Protein AF-A0A2S0URT7-F1 (afdb_monomer)

Secondary structure (DSSP, 8-state):
--HHHHHHHHHHHHHHHHHHHHHHHHHHHH--HHHHHHHHHTT--GGGHHHHHHHHHHHHHHHHHTTTHHHHHHHHHHHHHHHHHHHHHTTTSHHHHHHHHHHHHHHHHHHHHHHHHTTTTT--

InterPro domains:
  IPR032808 DoxX family [PF07681] (10-87)

Mean predicted aligned error: 3.63 Å

Solvent-accessible surface area (backbone atoms only — not comparable to full-atom values): 6416 Å² total; per-residue (Å²): 132,62,74,87,54,48,60,60,51,53,49,49,53,30,43,61,56,17,47,56,26,40,50,55,18,49,48,45,73,76,52,41,61,70,58,24,53,56,39,38,73,75,76,41,69,39,74,55,52,54,64,51,29,52,48,23,39,54,50,14,52,34,46,53,73,57,52,60,31,62,57,49,22,49,53,52,20,52,49,27,51,54,49,27,57,57,32,57,78,50,46,90,42,67,68,31,49,53,50,30,56,50,24,52,54,48,22,54,53,26,47,52,44,19,62,63,36,50,75,61,68,75,81,112

Organism: NCBI:txid2169400

Sequence (124 aa):
MPETLKAPLLFLSRLMVSLLFLGGFAQKIGDPGPVTDMIASVGLPGWMIWPVAAFNLAGGLALLAGWRLALICPLLAVYCLGTTWFHWQLRADPWQITIIVKNISTAGGLLALAVAGRKHDQIA

Foldseek 3Di:
DDPVPLVVVLLVLLLVLLCVLLVLLVVCVVDVVVVLVLCVVVVHHSVVSVVSSVLSVVLSVCSNVLPLLLPSLQVLLVVLQVVLVSLVVVVVDVVSVVSNVVSNVSSVSSVVSSVSSVVVVVVD

Structure (mmCIF, N/CA/C/O backbone):
data_AF-A0A2S0URT7-F1
#
_entry.id   AF-A0A2S0URT7-F1
#
loop_
_atom_site.group_PDB
_atom_site.id
_atom_site.type_symbol
_atom_site.label_atom_id
_atom_site.label_alt_id
_atom_site.label_comp_id
_atom_site.label_asym_id
_atom_site.label_entity_id
_atom_site.label_seq_id
_atom_site.pdbx_PDB_ins_code
_atom_site.Cartn_x
_atom_site.Cartn_y
_atom_site.Cartn_z
_atom_site.occupancy
_atom_site.B_iso_or_equiv
_atom_site.auth_seq_id
_atom_site.auth_comp_id
_atom_site.auth_asym_id
_atom_site.auth_atom_id
_atom_site.pdbx_PDB_model_num
ATOM 1 N N . MET A 1 1 ? -5.306 -1.616 27.291 1.00 78.00 1 MET A N 1
ATOM 2 C CA . MET A 1 1 ? -5.331 -0.263 26.693 1.00 78.00 1 MET A CA 1
ATOM 3 C C . MET A 1 1 ? -6.687 0.362 26.973 1.00 78.00 1 MET A C 1
ATOM 5 O O . MET A 1 1 ? -7.668 -0.329 26.705 1.00 78.00 1 MET A O 1
ATOM 9 N N . PRO A 1 2 ? -6.753 1.584 27.531 1.00 88.69 2 PRO A N 1
ATOM 10 C CA . PRO A 1 2 ? -8.019 2.265 27.817 1.00 88.69 2 PRO A CA 1
ATOM 11 C C . PRO A 1 2 ? -8.883 2.402 26.558 1.00 88.69 2 PRO A C 1
ATOM 13 O O . PRO A 1 2 ? -8.340 2.635 25.477 1.00 88.69 2 PRO A O 1
ATOM 16 N N . GLU A 1 3 ? -10.209 2.280 26.680 1.00 83.62 3 GLU A N 1
ATOM 17 C CA . GLU A 1 3 ? -11.127 2.389 25.530 1.00 83.62 3 GLU A CA 1
ATOM 18 C C . GLU A 1 3 ? -10.997 3.737 24.808 1.00 83.62 3 GLU A C 1
ATOM 20 O O . GLU A 1 3 ? -11.006 3.785 23.579 1.00 83.62 3 GLU A O 1
ATOM 25 N N . THR A 1 4 ? -10.764 4.813 25.564 1.00 88.56 4 THR A N 1
ATOM 26 C CA . THR A 1 4 ? -10.577 6.176 25.045 1.00 88.56 4 THR A CA 1
ATOM 27 C C . THR A 1 4 ? -9.377 6.311 24.105 1.00 88.56 4 THR A C 1
ATOM 29 O O . THR A 1 4 ? -9.398 7.156 23.216 1.00 88.56 4 THR A O 1
ATOM 32 N N . LEU A 1 5 ? -8.351 5.461 24.245 1.00 92.38 5 LEU A N 1
ATOM 33 C CA . LEU A 1 5 ? -7.180 5.456 23.361 1.00 92.38 5 LEU A CA 1
ATOM 34 C C . LEU A 1 5 ? -7.348 4.533 22.147 1.00 92.38 5 LEU A C 1
ATOM 36 O O . LEU A 1 5 ? -6.672 4.726 21.140 1.00 92.38 5 LEU A O 1
ATOM 40 N N . LYS A 1 6 ? -8.228 3.528 22.198 1.00 90.50 6 LYS A N 1
ATOM 41 C CA . LYS A 1 6 ? -8.332 2.528 21.121 1.00 90.50 6 LYS A CA 1
ATOM 42 C C . LYS A 1 6 ? -8.788 3.127 19.800 1.00 90.50 6 LYS A C 1
ATOM 44 O O . LYS A 1 6 ? -8.138 2.898 18.785 1.00 90.50 6 LYS A O 1
ATOM 49 N N . ALA A 1 7 ? -9.879 3.888 19.809 1.00 89.50 7 ALA A N 1
ATOM 50 C CA . ALA A 1 7 ? -10.431 4.492 18.599 1.00 89.50 7 ALA A CA 1
ATOM 51 C C . ALA A 1 7 ? -9.429 5.414 17.869 1.00 89.50 7 ALA A C 1
ATOM 53 O O . ALA A 1 7 ? -9.178 5.165 16.685 1.00 89.50 7 ALA A O 1
ATOM 54 N N . PRO A 1 8 ? -8.792 6.409 18.526 1.00 93.56 8 PRO A N 1
ATOM 55 C CA . PRO A 1 8 ? -7.832 7.276 17.845 1.00 93.56 8 PRO A CA 1
ATOM 56 C C . PRO A 1 8 ? -6.587 6.520 17.363 1.00 93.56 8 PRO A C 1
ATOM 58 O O . PRO A 1 8 ? -6.100 6.801 16.271 1.00 93.56 8 PRO A O 1
ATOM 61 N N . LEU A 1 9 ? -6.099 5.518 18.106 1.00 94.69 9 LEU A N 1
ATOM 62 C CA . LEU A 1 9 ? -4.946 4.717 17.676 1.00 94.69 9 LEU A CA 1
ATOM 63 C C . LEU A 1 9 ? -5.268 3.817 16.477 1.00 94.69 9 LEU A C 1
ATOM 65 O O . LEU A 1 9 ? -4.454 3.699 15.562 1.00 94.69 9 LEU A O 1
ATOM 69 N N . LEU A 1 10 ? -6.457 3.211 16.442 1.00 94.44 10 LEU A N 1
ATOM 70 C CA . LEU A 1 10 ? -6.907 2.432 15.286 1.00 94.44 10 LEU A CA 1
ATOM 71 C C . LEU A 1 10 ? -7.127 3.321 14.061 1.00 94.44 10 LEU A C 1
ATOM 73 O O . LEU A 1 10 ? -6.795 2.913 12.949 1.00 94.44 10 LEU A O 1
ATOM 77 N N . PHE A 1 11 ? -7.659 4.531 14.246 1.00 95.38 11 PHE A N 1
ATOM 78 C CA . PHE A 1 11 ? -7.751 5.511 13.169 1.00 95.38 11 PHE A CA 1
ATOM 79 C C . PHE A 1 11 ? -6.364 5.896 12.651 1.00 95.38 11 PHE A C 1
ATOM 81 O O . PHE A 1 11 ? -6.128 5.802 11.451 1.00 95.38 11 PHE A O 1
ATOM 88 N N . LEU A 1 12 ? -5.429 6.250 13.538 1.00 97.25 12 LEU A N 1
ATOM 89 C CA . LEU A 1 12 ? -4.072 6.637 13.153 1.00 97.25 12 LEU A CA 1
ATOM 90 C C . LEU A 1 12 ? -3.339 5.499 12.433 1.00 97.25 12 LEU A C 1
ATOM 92 O O . LEU A 1 12 ? -2.694 5.732 11.415 1.00 97.25 12 LEU A O 1
ATOM 96 N N . SER A 1 13 ? -3.497 4.260 12.902 1.00 96.94 13 SER A N 1
ATOM 97 C CA . SER A 1 13 ? -2.943 3.079 12.237 1.00 96.94 13 SER A CA 1
ATOM 98 C C . SER A 1 13 ? -3.469 2.939 10.804 1.00 96.94 13 SER A C 1
ATOM 100 O O . SER A 1 13 ? -2.680 2.802 9.867 1.00 96.94 13 SER A O 1
ATOM 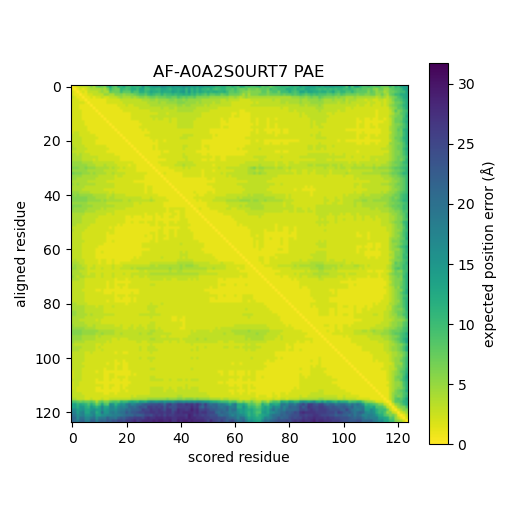102 N N . ARG A 1 14 ? -4.789 3.053 10.605 1.00 97.44 14 ARG A N 1
ATOM 103 C CA . ARG A 1 14 ? -5.398 3.014 9.267 1.00 97.44 14 ARG A CA 1
A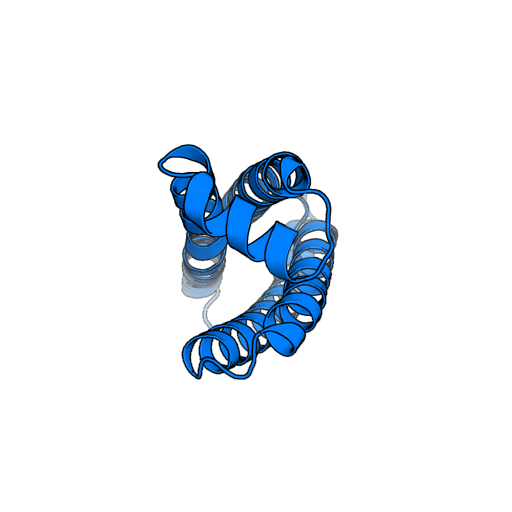TOM 104 C C . ARG A 1 14 ? -4.969 4.192 8.406 1.00 97.44 14 ARG A C 1
ATOM 106 O O . ARG A 1 14 ? -4.677 3.984 7.235 1.00 97.44 14 ARG A O 1
ATOM 113 N N . LEU A 1 15 ? -4.875 5.392 8.975 1.00 98.19 15 LEU A N 1
ATOM 114 C CA . LEU A 1 15 ? -4.412 6.588 8.280 1.00 98.19 15 LEU A CA 1
ATOM 115 C C . LEU A 1 15 ? -2.987 6.387 7.753 1.00 98.19 15 LEU A C 1
ATOM 117 O O . LEU A 1 15 ? -2.774 6.500 6.550 1.00 98.19 15 LEU A O 1
ATOM 121 N N . MET A 1 16 ? -2.037 6.007 8.609 1.00 98.19 16 MET A N 1
ATOM 122 C CA . MET A 1 16 ? -0.637 5.797 8.219 1.00 98.19 16 MET A CA 1
ATOM 123 C C . MET A 1 16 ? -0.492 4.742 7.120 1.00 98.19 16 MET A C 1
ATOM 125 O O . MET A 1 16 ? 0.238 4.953 6.153 1.00 98.19 16 MET A O 1
ATOM 129 N N . VAL A 1 17 ? -1.221 3.629 7.226 1.00 98.38 17 VAL A N 1
ATOM 130 C CA . VAL A 1 17 ? -1.204 2.593 6.187 1.00 98.38 17 VAL A CA 1
ATOM 131 C C . VAL A 1 17 ? -1.897 3.085 4.910 1.00 98.38 17 VAL A C 1
ATOM 133 O O . VAL A 1 17 ? -1.382 2.862 3.818 1.00 98.38 17 VAL A O 1
ATOM 136 N N . SER A 1 18 ? -3.017 3.808 5.014 1.00 98.50 18 SER A N 1
ATOM 137 C CA . SER A 1 18 ? -3.734 4.354 3.852 1.00 98.50 18 SER A CA 1
ATOM 138 C C . SER A 1 18 ? -2.885 5.340 3.052 1.00 98.50 18 SER A C 1
ATOM 140 O O . SER A 1 18 ? -2.942 5.321 1.825 1.00 98.50 18 SER A O 1
ATOM 142 N N . LEU A 1 19 ? -2.035 6.132 3.719 1.00 98.44 19 LEU A N 1
ATOM 143 C CA . LEU A 1 19 ? -1.124 7.071 3.066 1.00 98.44 19 LEU A CA 1
ATOM 144 C C . LEU A 1 19 ? -0.150 6.364 2.117 1.00 98.44 19 LEU A C 1
ATOM 146 O O . LEU A 1 19 ? 0.172 6.920 1.071 1.00 98.44 19 LEU A O 1
ATOM 150 N N . LEU A 1 20 ? 0.267 5.127 2.413 1.00 97.75 20 LEU A N 1
ATOM 151 C CA . LEU A 1 20 ? 1.110 4.347 1.498 1.00 97.75 20 LEU A CA 1
ATOM 152 C C . LEU A 1 20 ? 0.382 4.027 0.188 1.00 97.75 20 LEU A C 1
ATOM 154 O O . LEU A 1 20 ? 0.969 4.126 -0.889 1.00 97.75 20 LEU A O 1
ATOM 158 N N . PHE A 1 21 ? -0.896 3.659 0.269 1.00 98.56 21 PHE A N 1
ATOM 159 C CA . PHE A 1 21 ? -1.706 3.339 -0.905 1.00 98.56 21 PHE A CA 1
ATOM 160 C C . PHE A 1 21 ? -2.095 4.601 -1.677 1.00 98.56 21 PHE A C 1
ATOM 162 O O . PHE A 1 21 ? -1.900 4.657 -2.887 1.00 98.56 21 PHE A O 1
ATOM 169 N N . LEU A 1 22 ? -2.569 5.642 -0.993 1.00 98.69 22 LEU A N 1
ATOM 170 C CA . LEU A 1 22 ? -2.958 6.904 -1.626 1.00 98.69 22 LEU A CA 1
ATOM 171 C C . LEU A 1 22 ? -1.756 7.645 -2.224 1.00 98.69 22 LEU A C 1
ATOM 173 O O . LEU A 1 22 ? -1.856 8.170 -3.329 1.00 98.69 22 LEU A O 1
ATOM 177 N N . GLY A 1 23 ? -0.604 7.624 -1.551 1.00 98.12 23 GLY A N 1
ATOM 178 C CA . GLY A 1 23 ? 0.652 8.132 -2.101 1.00 98.12 23 GLY A CA 1
ATOM 179 C C . GLY A 1 23 ? 1.109 7.318 -3.313 1.00 98.12 23 GLY A C 1
ATOM 180 O O . GLY A 1 23 ? 1.476 7.886 -4.338 1.00 98.12 23 GLY A O 1
ATOM 181 N N . GLY A 1 24 ? 0.995 5.987 -3.243 1.00 96.81 24 GLY A N 1
ATOM 182 C CA . GLY A 1 24 ? 1.273 5.099 -4.371 1.00 96.81 24 GLY A CA 1
ATOM 183 C C . GLY A 1 24 ? 0.339 5.311 -5.566 1.00 96.81 24 GLY A C 1
ATOM 184 O O . GLY A 1 24 ? 0.777 5.127 -6.702 1.00 96.81 24 GLY A O 1
ATOM 185 N N . PHE A 1 25 ? -0.919 5.696 -5.335 1.00 98.56 25 PHE A N 1
ATOM 186 C CA . PHE A 1 25 ? -1.829 6.176 -6.373 1.00 98.56 25 PHE A CA 1
ATOM 187 C C . PHE A 1 25 ? -1.321 7.502 -6.934 1.00 98.56 25 PHE A C 1
ATOM 189 O O . PHE A 1 25 ? -0.987 7.543 -8.110 1.00 98.56 25 PHE A O 1
ATOM 196 N N . ALA A 1 26 ? -1.178 8.538 -6.100 1.00 98.38 26 ALA A N 1
ATOM 197 C CA . ALA A 1 26 ? -0.787 9.883 -6.521 1.00 98.38 26 ALA A CA 1
ATOM 198 C C . ALA A 1 26 ? 0.490 9.888 -7.377 1.00 98.38 26 ALA A C 1
ATOM 200 O O . ALA A 1 26 ? 0.515 10.523 -8.428 1.00 98.38 26 ALA A O 1
ATOM 201 N N . GLN A 1 27 ? 1.502 9.104 -6.988 1.00 96.31 27 GLN A N 1
ATOM 202 C CA . GLN A 1 27 ? 2.719 8.908 -7.777 1.00 96.31 27 GLN A CA 1
ATOM 203 C C . GLN A 1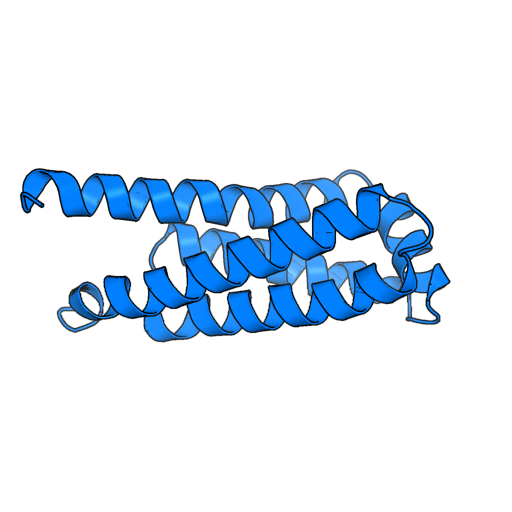 27 ? 2.413 8.388 -9.192 1.00 96.31 27 GLN A C 1
ATOM 205 O O . GLN A 1 27 ? 2.910 8.945 -10.164 1.00 96.31 27 GLN A O 1
ATOM 210 N N . LYS A 1 28 ? 1.583 7.342 -9.320 1.00 97.19 28 LYS A N 1
ATOM 211 C CA . LYS A 1 28 ? 1.259 6.711 -10.612 1.00 97.19 28 LYS A CA 1
ATOM 212 C C . LYS A 1 28 ? 0.464 7.622 -11.544 1.00 97.19 28 LYS A C 1
ATOM 214 O O . LYS A 1 28 ? 0.553 7.438 -12.749 1.00 97.19 28 LYS A O 1
ATOM 219 N N . ILE A 1 29 ? -0.329 8.556 -11.011 1.00 97.81 29 ILE A N 1
ATOM 220 C CA . ILE A 1 29 ? -1.135 9.468 -11.847 1.00 97.81 29 ILE A CA 1
ATOM 221 C C . ILE A 1 29 ? -0.359 10.736 -12.192 1.00 97.81 29 ILE A C 1
ATOM 223 O O . ILE A 1 29 ? -0.575 11.297 -13.259 1.00 97.81 29 ILE A O 1
ATOM 227 N N . GLY A 1 30 ? 0.517 11.190 -11.289 1.00 98.12 30 GLY A N 1
ATOM 228 C CA . GLY A 1 30 ? 1.357 12.365 -11.508 1.00 98.12 30 GLY A CA 1
ATOM 229 C C . GLY A 1 30 ? 2.470 12.116 -12.523 1.00 98.12 30 GLY A C 1
ATOM 230 O O . GLY A 1 30 ? 2.727 12.980 -13.354 1.00 98.12 30 GLY A O 1
ATOM 231 N N . ASP A 1 31 ? 3.092 10.936 -12.480 1.00 97.38 31 ASP A N 1
ATOM 232 C CA . ASP A 1 31 ? 4.100 10.516 -13.455 1.00 97.38 31 ASP A CA 1
ATOM 233 C C . ASP A 1 31 ? 4.040 8.989 -13.678 1.00 97.38 31 ASP A C 1
ATOM 235 O O . ASP A 1 31 ? 4.675 8.211 -12.954 1.00 97.38 31 ASP A O 1
ATOM 239 N N . PRO A 1 32 ? 3.236 8.520 -14.652 1.00 97.31 32 PRO A N 1
ATOM 240 C CA . PRO A 1 32 ? 3.071 7.094 -14.906 1.00 97.31 32 PRO A CA 1
ATOM 241 C C . PRO A 1 32 ? 4.294 6.445 -15.568 1.00 97.31 32 PRO A C 1
ATOM 243 O O . PRO A 1 32 ? 4.423 5.219 -15.501 1.00 97.31 32 PRO A O 1
ATOM 246 N N . GLY A 1 33 ? 5.173 7.220 -16.216 1.00 98.12 33 GLY A N 1
ATOM 247 C CA . GLY A 1 33 ? 6.268 6.709 -17.052 1.00 98.12 33 GLY A CA 1
ATOM 248 C C . GLY A 1 33 ? 7.190 5.735 -16.313 1.00 98.12 33 GLY A C 1
ATOM 249 O O . GLY A 1 33 ? 7.250 4.564 -16.691 1.00 98.12 33 GLY A O 1
ATOM 250 N N . PRO A 1 34 ? 7.803 6.141 -15.185 1.00 96.38 34 PRO A N 1
ATOM 251 C CA . PRO A 1 34 ? 8.739 5.296 -14.445 1.00 96.38 34 PRO A CA 1
ATOM 252 C C . PRO A 1 34 ? 8.151 3.955 -13.991 1.00 96.38 34 PRO A C 1
ATOM 254 O O . PRO A 1 34 ? 8.824 2.926 -14.023 1.00 96.38 34 PRO A O 1
ATOM 257 N N . VAL A 1 35 ? 6.886 3.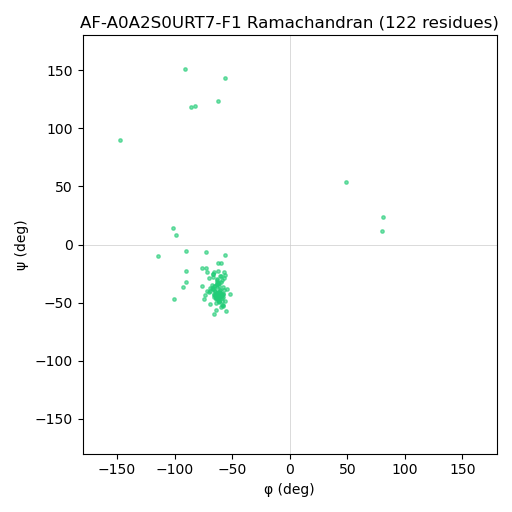942 -13.560 1.00 96.50 35 VAL A N 1
ATOM 258 C CA . VAL A 1 35 ? 6.222 2.705 -13.120 1.00 96.50 35 VAL A CA 1
ATOM 259 C C . VAL A 1 35 ? 5.812 1.849 -14.320 1.00 96.50 35 VAL A C 1
ATOM 261 O O . VAL A 1 35 ? 5.899 0.626 -14.242 1.00 96.50 35 VAL A O 1
ATOM 264 N N . THR A 1 36 ? 5.405 2.465 -15.431 1.00 98.31 36 THR A N 1
ATOM 265 C CA . THR A 1 36 ? 5.077 1.760 -16.682 1.00 98.31 36 THR A CA 1
ATOM 266 C C . THR A 1 36 ? 6.304 1.032 -17.228 1.00 98.31 36 THR A C 1
ATOM 268 O O . THR A 1 36 ? 6.222 -0.163 -17.516 1.00 98.31 36 THR A O 1
ATOM 271 N N . ASP A 1 37 ? 7.449 1.714 -17.279 1.00 97.94 37 ASP A N 1
ATOM 272 C CA . ASP A 1 37 ? 8.719 1.140 -17.731 1.00 97.94 37 ASP A CA 1
ATOM 273 C C . ASP A 1 37 ? 9.198 0.032 -16.786 1.00 97.94 37 ASP A C 1
ATOM 275 O O . ASP A 1 37 ? 9.636 -1.031 -17.227 1.00 97.94 37 ASP A O 1
ATOM 279 N N . MET A 1 38 ? 9.035 0.226 -15.473 1.00 96.50 38 MET A N 1
ATOM 280 C CA . MET A 1 38 ? 9.350 -0.797 -14.475 1.00 96.50 38 MET A CA 1
ATOM 281 C C . MET A 1 38 ? 8.485 -2.053 -14.646 1.00 96.50 38 MET A C 1
ATOM 283 O O . MET A 1 38 ? 9.002 -3.166 -14.561 1.00 96.50 38 MET A O 1
ATOM 287 N N . ILE A 1 39 ? 7.187 -1.905 -14.922 1.00 97.75 39 ILE A N 1
ATOM 288 C CA . ILE A 1 39 ? 6.285 -3.034 -15.200 1.00 97.75 39 ILE A CA 1
ATOM 289 C C . ILE A 1 39 ? 6.709 -3.757 -16.483 1.00 97.75 39 ILE A C 1
ATOM 291 O O . ILE A 1 39 ? 6.824 -4.984 -16.489 1.00 97.75 39 ILE A O 1
ATOM 295 N N . ALA A 1 40 ? 7.000 -3.008 -17.547 1.00 97.94 40 ALA A N 1
ATOM 296 C CA . ALA A 1 40 ? 7.463 -3.571 -18.812 1.00 97.94 40 ALA A CA 1
ATOM 297 C C . ALA A 1 40 ? 8.803 -4.313 -18.674 1.00 97.94 40 ALA A C 1
ATOM 299 O O . ALA A 1 40 ? 9.007 -5.338 -19.324 1.00 97.94 40 ALA A O 1
ATOM 300 N N . SER A 1 41 ? 9.689 -3.854 -17.781 1.00 96.81 41 SER A N 1
ATOM 301 C CA . SER A 1 41 ? 11.020 -4.443 -17.571 1.00 96.81 41 SER A CA 1
ATOM 302 C C . SER A 1 41 ? 10.997 -5.899 -17.090 1.00 96.81 41 SER A C 1
ATOM 304 O O . SER A 1 41 ? 11.958 -6.633 -17.308 1.00 96.81 41 SER A O 1
ATOM 306 N N . VAL A 1 42 ? 9.890 -6.344 -16.482 1.00 96.06 42 VAL A N 1
ATOM 307 C CA . VAL A 1 42 ? 9.685 -7.739 -16.052 1.00 96.06 42 VAL A CA 1
ATOM 308 C C . VAL A 1 42 ? 8.795 -8.538 -17.013 1.00 96.06 42 VAL A C 1
ATOM 310 O O . VAL A 1 42 ? 8.306 -9.610 -16.659 1.00 96.06 42 VAL A O 1
ATOM 313 N N . GLY A 1 43 ? 8.559 -8.024 -18.225 1.00 96.62 43 GLY A N 1
ATOM 314 C CA . GLY A 1 43 ? 7.769 -8.687 -19.266 1.00 96.62 43 GLY A CA 1
ATOM 315 C C . GLY A 1 43 ? 6.251 -8.565 -19.100 1.00 96.62 43 GLY A C 1
ATOM 316 O O . GLY A 1 43 ? 5.507 -9.262 -19.789 1.00 96.62 43 GLY A O 1
ATOM 317 N N . LEU A 1 44 ? 5.771 -7.702 -18.197 1.00 96.62 44 LEU A N 1
ATOM 318 C CA . LEU A 1 44 ? 4.342 -7.460 -18.004 1.00 96.62 44 LEU A CA 1
ATOM 319 C C . LEU A 1 44 ? 3.836 -6.311 -18.894 1.00 96.62 44 LEU A C 1
ATOM 321 O O . LEU A 1 44 ? 4.583 -5.377 -19.187 1.00 96.62 44 LEU A O 1
ATOM 325 N N . PRO A 1 45 ? 2.555 -6.317 -19.304 1.00 97.69 45 PRO A N 1
ATOM 326 C CA . PRO A 1 45 ? 1.986 -5.208 -20.061 1.00 97.69 45 PRO A CA 1
ATOM 327 C C . PRO A 1 45 ? 1.989 -3.889 -19.271 1.00 97.69 45 PRO A C 1
ATOM 329 O O . PRO A 1 45 ? 1.377 -3.795 -18.208 1.00 97.69 45 PRO A O 1
ATOM 332 N N . GLY A 1 46 ? 2.600 -2.835 -19.820 1.00 97.19 46 GLY A N 1
ATOM 333 C CA . GLY A 1 46 ? 2.718 -1.530 -19.147 1.00 97.19 46 GLY A CA 1
ATOM 334 C C . GLY A 1 46 ? 1.379 -0.898 -18.732 1.00 97.19 46 GLY A C 1
ATOM 335 O O . GLY A 1 46 ? 1.303 -0.224 -17.708 1.00 97.19 46 GLY A O 1
ATOM 336 N N . TRP A 1 47 ? 0.285 -1.191 -19.449 1.00 97.12 47 TRP A N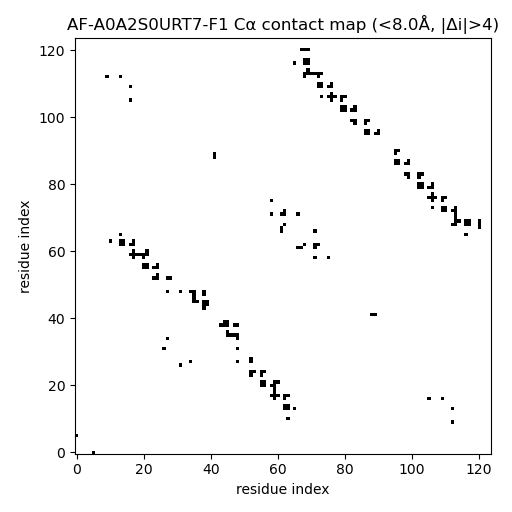 1
ATOM 337 C CA . TRP A 1 47 ? -1.058 -0.701 -19.104 1.00 97.12 47 TRP A CA 1
ATOM 338 C C . TRP A 1 47 ? -1.564 -1.197 -17.739 1.00 97.12 47 TRP A C 1
ATOM 340 O O . TRP A 1 47 ? -2.494 -0.603 -17.193 1.00 97.12 47 TRP A O 1
ATOM 350 N N . MET A 1 48 ? -0.942 -2.229 -17.149 1.00 97.69 48 MET A N 1
ATOM 351 C CA . MET A 1 48 ? -1.255 -2.713 -15.799 1.00 97.69 48 MET A CA 1
ATOM 352 C C . MET A 1 48 ? -1.062 -1.647 -14.710 1.00 97.69 48 MET A C 1
ATOM 354 O O . MET A 1 48 ? -1.609 -1.796 -13.616 1.00 97.69 48 MET A O 1
ATOM 358 N N . ILE A 1 49 ? -0.355 -0.547 -14.989 1.00 98.06 49 ILE A N 1
ATOM 359 C CA . ILE A 1 49 ? -0.266 0.592 -14.069 1.00 98.06 49 ILE A CA 1
ATOM 360 C C . ILE A 1 49 ? -1.646 1.134 -13.666 1.00 98.06 49 ILE A C 1
ATOM 362 O O . ILE A 1 49 ? -1.852 1.461 -12.497 1.00 98.06 49 ILE A O 1
ATOM 366 N N . TRP A 1 50 ? -2.608 1.178 -14.591 1.00 98.19 50 TRP A N 1
ATOM 367 C CA . TRP A 1 50 ? -3.932 1.759 -14.360 1.00 98.19 50 TRP A CA 1
ATOM 368 C C . TRP A 1 50 ? -4.799 0.952 -13.386 1.00 98.19 50 TRP A C 1
ATOM 370 O O . TRP A 1 50 ? -5.273 1.541 -12.410 1.00 98.19 50 TRP A O 1
ATOM 380 N N . PRO A 1 51 ? -4.987 -0.375 -13.551 1.00 97.81 51 PRO A N 1
ATOM 381 C CA . PRO A 1 51 ? -5.698 -1.162 -12.548 1.00 97.81 51 PRO A CA 1
ATOM 382 C C . PRO A 1 51 ? -4.971 -1.169 -11.196 1.00 97.81 51 PRO A C 1
ATOM 384 O O . PRO A 1 51 ? -5.633 -1.132 -10.160 1.00 97.81 51 PRO A O 1
ATOM 387 N N . VAL A 1 52 ? -3.631 -1.138 -11.169 1.00 97.19 52 VAL A N 1
ATOM 388 C CA . VAL A 1 52 ? -2.872 -1.022 -9.910 1.00 97.19 52 VAL A CA 1
ATOM 389 C C . VAL A 1 52 ? -3.125 0.327 -9.230 1.00 97.19 52 VAL A C 1
ATOM 391 O O . VAL A 1 52 ? -3.343 0.373 -8.018 1.00 97.19 52 VAL A O 1
ATOM 394 N N . ALA A 1 53 ? -3.133 1.425 -9.985 1.00 98.44 53 ALA A N 1
ATOM 395 C CA . ALA A 1 53 ? -3.452 2.752 -9.473 1.00 98.44 53 ALA A CA 1
ATOM 396 C C . ALA A 1 53 ? -4.884 2.804 -8.919 1.00 98.44 53 ALA A C 1
ATOM 398 O O . ALA A 1 53 ? -5.081 3.209 -7.773 1.00 98.44 53 ALA A O 1
ATOM 399 N N . ALA A 1 54 ? -5.868 2.314 -9.676 1.00 98.50 54 ALA A N 1
ATOM 400 C CA . ALA A 1 54 ? -7.258 2.241 -9.229 1.00 98.50 54 ALA A CA 1
ATOM 401 C C . ALA A 1 54 ? -7.404 1.412 -7.941 1.00 98.50 54 ALA A C 1
ATOM 403 O O . ALA A 1 54 ? -8.084 1.835 -7.006 1.00 98.50 54 ALA A O 1
ATOM 404 N N . PHE A 1 55 ? -6.706 0.275 -7.849 1.00 98.38 55 PHE A N 1
ATOM 405 C CA . PHE A 1 55 ? -6.687 -0.553 -6.645 1.00 98.38 55 PHE A CA 1
ATOM 406 C C . PHE A 1 55 ? -6.064 0.178 -5.447 1.00 98.38 55 PHE A C 1
ATOM 408 O O . PHE A 1 55 ? -6.585 0.103 -4.338 1.00 98.38 55 PHE A O 1
ATOM 415 N N . ASN A 1 56 ? -4.969 0.918 -5.655 1.00 98.50 56 ASN A N 1
ATOM 416 C CA . ASN A 1 56 ? -4.329 1.726 -4.611 1.00 98.50 56 ASN A CA 1
ATOM 417 C C . ASN A 1 56 ? -5.261 2.835 -4.102 1.00 98.50 56 ASN A C 1
ATOM 419 O O . ASN A 1 56 ? -5.370 3.027 -2.892 1.00 98.50 56 ASN A O 1
ATOM 423 N N . LEU A 1 57 ? -5.987 3.509 -4.996 1.00 98.75 57 LEU A N 1
ATOM 424 C CA . LEU A 1 57 ? -6.974 4.517 -4.612 1.00 98.75 57 LEU A CA 1
ATOM 425 C C . LEU A 1 57 ? -8.121 3.903 -3.806 1.00 98.75 57 LEU A C 1
ATOM 427 O O . LEU A 1 57 ? -8.371 4.314 -2.674 1.00 98.75 57 LEU A O 1
ATOM 431 N N . ALA A 1 58 ? -8.796 2.901 -4.374 1.00 98.50 58 ALA A N 1
ATOM 432 C CA . ALA A 1 58 ? -9.952 2.268 -3.747 1.00 98.50 58 ALA A CA 1
ATOM 433 C C . ALA A 1 58 ? -9.582 1.643 -2.395 1.00 98.50 58 ALA A C 1
ATOM 435 O O . ALA A 1 58 ? -10.273 1.847 -1.399 1.00 98.50 58 ALA A O 1
ATOM 436 N N . GLY A 1 59 ? -8.450 0.940 -2.348 1.00 98.12 59 GLY A N 1
ATOM 437 C CA . GLY A 1 59 ? -7.904 0.333 -1.143 1.00 98.12 59 GLY A CA 1
ATOM 438 C C . GLY A 1 59 ? -7.555 1.346 -0.059 1.00 98.12 59 GLY A C 1
ATOM 439 O O . GLY A 1 59 ? -7.962 1.185 1.092 1.00 98.12 59 GLY A O 1
ATOM 440 N N . GLY A 1 60 ? -6.837 2.411 -0.426 1.00 98.44 60 GLY A N 1
ATOM 441 C CA . GLY A 1 60 ? -6.463 3.481 0.497 1.00 98.44 60 GLY A CA 1
ATOM 442 C C . GLY A 1 60 ? -7.682 4.188 1.090 1.00 98.44 60 GLY A C 1
ATOM 443 O O . GLY A 1 60 ? -7.761 4.351 2.308 1.00 98.44 60 GLY A O 1
ATOM 444 N N . LEU A 1 61 ? -8.667 4.537 0.256 1.00 98.56 61 LEU A N 1
ATOM 445 C CA . LEU A 1 61 ? -9.903 5.184 0.704 1.00 98.56 61 LEU A CA 1
ATOM 446 C C . LEU A 1 61 ? -10.750 4.266 1.592 1.00 98.56 61 LEU A C 1
ATOM 448 O O . LEU A 1 61 ? -11.205 4.699 2.650 1.00 98.56 61 LEU A O 1
ATOM 452 N N . ALA A 1 62 ? -10.927 2.997 1.212 1.00 97.81 62 ALA A N 1
ATOM 453 C CA . ALA A 1 62 ? -11.683 2.030 2.006 1.00 97.81 62 ALA A CA 1
ATOM 454 C C . ALA A 1 62 ? -11.053 1.804 3.390 1.00 97.81 62 ALA A C 1
ATOM 456 O O . ALA A 1 62 ? -11.755 1.796 4.406 1.00 97.81 62 ALA A O 1
ATOM 457 N N . LEU A 1 63 ? -9.722 1.682 3.445 1.00 97.56 63 LEU A N 1
ATOM 458 C CA . LEU A 1 63 ? -8.983 1.528 4.695 1.00 97.56 63 LEU A CA 1
ATOM 459 C C . LEU A 1 63 ? -9.122 2.764 5.595 1.00 97.56 63 LEU A C 1
ATOM 461 O O . LEU A 1 63 ? -9.393 2.628 6.793 1.00 97.56 63 LEU A O 1
ATOM 465 N N . LEU A 1 64 ? -8.985 3.964 5.022 1.00 97.31 64 LEU A N 1
ATOM 466 C CA . LEU A 1 64 ? -9.131 5.231 5.740 1.00 97.31 64 LEU A CA 1
ATOM 467 C C . LEU A 1 64 ? -10.551 5.412 6.296 1.00 97.31 64 LEU A C 1
ATOM 469 O O . LEU A 1 64 ? -10.720 5.727 7.476 1.00 97.31 64 LEU A O 1
ATOM 473 N N . ALA A 1 65 ? -11.569 5.128 5.483 1.00 95.94 65 ALA A N 1
ATOM 474 C CA . ALA A 1 65 ? -12.972 5.177 5.892 1.00 95.94 65 ALA A CA 1
ATOM 475 C C . ALA A 1 65 ? -13.316 4.118 6.952 1.00 95.94 65 ALA A C 1
ATOM 477 O O . ALA A 1 65 ? -14.246 4.299 7.730 1.00 95.94 65 ALA A O 1
ATOM 478 N N . GLY A 1 66 ? -12.544 3.031 7.031 1.00 94.31 66 GLY A N 1
ATOM 479 C CA . GLY A 1 66 ? -12.811 1.937 7.968 1.00 94.31 66 GLY A CA 1
ATOM 480 C C . GLY A 1 66 ? -13.881 0.993 7.462 1.00 94.31 66 GLY A C 1
ATOM 481 O O . GLY A 1 66 ? -14.549 0.334 8.247 1.00 94.31 66 GLY A O 1
ATOM 482 N N . TRP A 1 67 ? -14.061 0.954 6.147 1.00 93.31 67 TRP A N 1
ATOM 483 C CA . TRP A 1 67 ? -15.130 0.212 5.517 1.00 93.31 67 TRP A CA 1
ATOM 484 C C . TRP A 1 67 ? -14.746 -1.262 5.382 1.00 93.31 67 TRP A C 1
ATOM 486 O O . TRP A 1 67 ? -13.769 -1.590 4.709 1.00 93.31 67 TRP A O 1
ATOM 496 N N . ARG A 1 68 ? -15.522 -2.152 6.017 1.00 92.94 68 ARG A N 1
ATOM 497 C CA . ARG A 1 68 ? -15.397 -3.620 5.915 1.00 92.94 68 ARG A CA 1
ATOM 498 C C . ARG A 1 68 ? -13.956 -4.103 6.116 1.00 92.94 68 ARG A C 1
ATOM 500 O O . ARG A 1 68 ? -13.405 -4.827 5.279 1.00 92.94 68 ARG A O 1
ATOM 507 N N . LEU A 1 69 ? -13.330 -3.707 7.224 1.00 94.44 69 LEU A N 1
ATOM 508 C CA . LEU A 1 69 ? -11.909 -3.970 7.490 1.00 94.44 69 LEU A CA 1
ATOM 509 C C . LEU A 1 69 ? -11.573 -5.464 7.504 1.00 94.44 69 LEU A C 1
ATOM 511 O O . LEU A 1 69 ?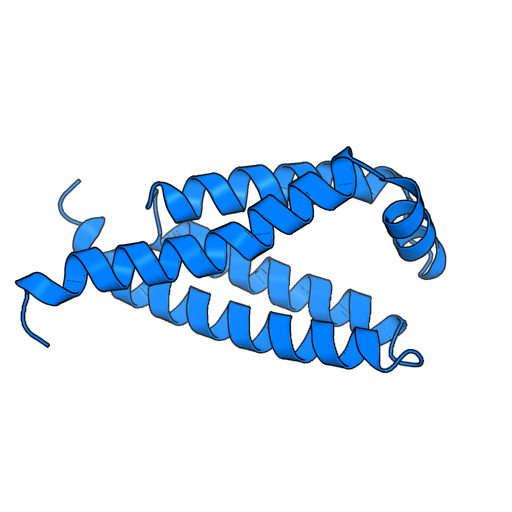 -10.477 -5.848 7.098 1.00 94.44 69 LEU A O 1
ATOM 515 N N . ALA A 1 70 ? -12.526 -6.311 7.902 1.00 93.06 70 ALA A N 1
ATOM 516 C CA . ALA A 1 70 ? -12.370 -7.763 7.856 1.00 93.06 70 ALA A CA 1
ATOM 517 C C . ALA A 1 70 ? -12.108 -8.307 6.436 1.00 93.06 70 ALA A C 1
ATOM 519 O O . ALA A 1 70 ? -11.471 -9.349 6.300 1.00 93.06 70 ALA A O 1
ATOM 520 N N . LEU A 1 71 ? -12.572 -7.607 5.393 1.00 94.69 71 LEU A N 1
ATOM 521 C CA . LEU A 1 71 ? -12.387 -7.975 3.988 1.00 94.69 71 LEU A CA 1
ATOM 522 C C . LEU A 1 71 ? -11.266 -7.167 3.323 1.00 94.69 71 LEU A C 1
ATOM 524 O O . LEU A 1 71 ? -10.408 -7.737 2.652 1.00 94.69 71 LEU A O 1
ATOM 528 N N . ILE A 1 72 ? -11.258 -5.845 3.514 1.00 96.88 72 ILE A N 1
ATOM 529 C CA . ILE A 1 72 ? -10.316 -4.948 2.833 1.00 96.88 72 ILE A CA 1
ATOM 530 C C . ILE A 1 72 ? -8.878 -5.215 3.275 1.00 96.88 72 ILE A C 1
ATOM 532 O O . ILE A 1 72 ? -7.984 -5.296 2.435 1.00 96.88 72 ILE A O 1
ATOM 536 N N . CYS A 1 73 ? -8.636 -5.405 4.572 1.00 98.06 73 CYS A N 1
ATOM 537 C CA . CYS A 1 73 ? -7.277 -5.582 5.065 1.00 98.06 73 CYS A CA 1
ATOM 538 C C . CYS A 1 73 ? -6.594 -6.857 4.525 1.00 98.06 73 CYS A C 1
ATOM 540 O O . CYS A 1 73 ? -5.469 -6.739 4.035 1.00 98.06 73 CYS A O 1
ATOM 542 N N . PRO A 1 74 ? -7.226 -8.052 4.525 1.00 98.25 74 PRO A N 1
ATOM 543 C CA . PRO A 1 74 ? -6.641 -9.229 3.882 1.00 98.25 74 PRO A CA 1
ATOM 544 C C . PRO A 1 74 ? -6.407 -9.057 2.377 1.00 98.25 74 PRO A C 1
ATOM 546 O O . PRO A 1 74 ? -5.364 -9.474 1.881 1.00 98.25 74 PRO A O 1
ATOM 549 N N . LEU A 1 75 ? -7.325 -8.404 1.652 1.00 98.25 75 LEU A N 1
ATOM 550 C CA . LEU A 1 75 ? -7.146 -8.126 0.221 1.00 98.25 75 LEU A CA 1
ATOM 551 C C . LEU A 1 75 ? -5.915 -7.245 -0.037 1.00 98.25 75 LEU A C 1
ATOM 553 O O . LEU A 1 75 ? -5.097 -7.556 -0.904 1.00 98.25 75 LEU A O 1
ATOM 557 N N . LEU A 1 76 ? -5.746 -6.175 0.744 1.00 98.62 76 LEU A N 1
ATOM 558 C CA . LEU A 1 76 ? -4.572 -5.306 0.658 1.00 98.62 76 LEU A CA 1
ATOM 559 C C . LEU A 1 76 ? -3.284 -6.029 1.069 1.00 98.62 76 LEU A C 1
ATOM 561 O O . LEU A 1 76 ? -2.240 -5.796 0.464 1.00 98.62 76 LEU A O 1
ATOM 565 N N . ALA A 1 77 ? -3.349 -6.934 2.048 1.00 98.69 77 ALA A N 1
ATOM 566 C CA . ALA A 1 77 ? -2.205 -7.746 2.447 1.00 98.69 77 ALA A CA 1
ATOM 567 C C . ALA A 1 77 ? -1.762 -8.681 1.311 1.00 98.69 77 ALA A C 1
ATOM 569 O O . ALA A 1 77 ? -0.577 -8.724 0.987 1.00 98.69 77 ALA A O 1
ATOM 570 N N . VAL A 1 78 ? -2.704 -9.363 0.647 1.00 98.62 78 VAL A N 1
ATOM 571 C CA . VAL A 1 78 ? -2.417 -10.189 -0.540 1.00 98.62 78 VAL A CA 1
ATOM 572 C C . VAL A 1 78 ? -1.803 -9.342 -1.654 1.00 98.62 78 VAL A C 1
ATOM 574 O O . VAL A 1 78 ? -0.812 -9.753 -2.251 1.00 98.62 78 VAL A O 1
ATOM 577 N N . TYR A 1 79 ? -2.316 -8.134 -1.893 1.00 98.38 79 TYR A N 1
ATOM 578 C CA . TYR A 1 79 ? -1.717 -7.200 -2.847 1.00 98.38 79 TYR A CA 1
ATOM 579 C C . TYR A 1 79 ? -0.272 -6.807 -2.477 1.00 98.38 79 TYR A C 1
ATOM 581 O O . TYR A 1 79 ? 0.610 -6.803 -3.340 1.00 98.38 79 TYR A O 1
ATOM 589 N N . CYS A 1 80 ? 0.013 -6.516 -1.203 1.00 98.62 80 CYS A N 1
ATOM 590 C CA . CYS A 1 80 ? 1.375 -6.235 -0.738 1.00 98.62 80 CYS A CA 1
ATOM 591 C C . CYS A 1 80 ? 2.313 -7.428 -0.977 1.00 98.62 80 CYS A C 1
ATOM 593 O O . CYS A 1 80 ? 3.433 -7.241 -1.444 1.00 98.62 80 CYS A O 1
ATOM 595 N N . LEU A 1 81 ? 1.856 -8.655 -0.720 1.00 98.38 81 LEU A N 1
ATOM 596 C CA . LEU A 1 81 ? 2.648 -9.862 -0.975 1.00 98.38 81 LEU A CA 1
ATOM 597 C C . LEU A 1 81 ? 2.833 -10.135 -2.477 1.00 98.38 81 LEU A C 1
ATOM 599 O O . LEU A 1 81 ? 3.925 -10.507 -2.905 1.00 98.38 81 LEU A O 1
ATOM 603 N N . GLY A 1 82 ? 1.811 -9.884 -3.297 1.00 97.19 82 GLY A N 1
ATOM 604 C CA . GLY A 1 82 ? 1.910 -9.989 -4.755 1.00 97.19 82 GLY A CA 1
ATOM 605 C C . GLY A 1 82 ? 2.907 -8.986 -5.342 1.00 97.19 82 GLY A C 1
ATOM 606 O O . GLY A 1 82 ? 3.750 -9.340 -6.163 1.00 97.19 82 GLY A O 1
ATOM 607 N N . THR A 1 83 ? 2.886 -7.739 -4.867 1.00 97.00 83 THR A N 1
ATOM 608 C CA . THR A 1 83 ? 3.873 -6.726 -5.275 1.00 97.00 83 THR A CA 1
ATOM 609 C C . THR A 1 83 ? 5.269 -7.009 -4.718 1.00 97.00 83 THR A C 1
ATOM 611 O O . THR A 1 83 ? 6.253 -6.696 -5.378 1.00 97.00 83 THR A O 1
ATOM 614 N N . THR A 1 84 ? 5.398 -7.669 -3.564 1.00 98.12 84 THR A N 1
ATOM 615 C CA . THR A 1 84 ? 6.690 -8.206 -3.104 1.00 98.12 84 THR A CA 1
ATOM 616 C C . THR A 1 84 ? 7.299 -9.177 -4.117 1.00 98.12 84 THR A C 1
ATOM 618 O O . THR A 1 84 ? 8.483 -9.053 -4.423 1.00 98.12 84 THR A O 1
ATOM 621 N N . TRP A 1 85 ? 6.512 -10.101 -4.679 1.00 96.44 85 TRP A N 1
ATOM 622 C CA . TRP A 1 85 ? 7.004 -10.989 -5.739 1.00 96.44 85 TRP A CA 1
ATOM 623 C C . TRP A 1 85 ? 7.484 -10.201 -6.968 1.00 96.44 85 TRP A C 1
ATOM 625 O O . TRP A 1 85 ? 8.560 -10.485 -7.489 1.00 96.44 85 TRP A O 1
ATOM 635 N N . PHE A 1 86 ? 6.743 -9.167 -7.380 1.00 97.31 86 PHE A N 1
ATOM 636 C CA . PHE A 1 86 ? 7.149 -8.279 -8.476 1.00 97.31 86 PHE A CA 1
ATOM 637 C C . PHE A 1 86 ? 8.507 -7.611 -8.197 1.00 97.31 86 PHE A C 1
ATOM 639 O O . PHE A 1 86 ? 9.436 -7.732 -8.993 1.00 97.31 86 PHE A O 1
ATOM 646 N N . HIS A 1 87 ? 8.659 -6.971 -7.034 1.00 97.75 87 HIS A N 1
ATOM 647 C CA . HIS A 1 87 ? 9.898 -6.278 -6.667 1.00 97.75 87 HIS A CA 1
ATOM 648 C C . HIS A 1 87 ? 11.082 -7.236 -6.467 1.00 97.75 87 HIS A C 1
ATOM 650 O O . HIS A 1 87 ? 12.229 -6.847 -6.683 1.00 97.75 87 HIS A O 1
ATOM 656 N N . TRP A 1 88 ? 10.839 -8.508 -6.128 1.00 97.88 88 TRP A N 1
ATOM 657 C CA . TRP A 1 88 ? 11.894 -9.523 -6.050 1.00 97.88 88 TRP A CA 1
ATOM 658 C C . TRP A 1 88 ? 12.572 -9.781 -7.402 1.00 97.88 88 TRP A C 1
ATOM 660 O O . TRP A 1 88 ? 13.770 -10.072 -7.450 1.00 97.88 88 TRP A O 1
ATOM 670 N N . GLN A 1 89 ? 11.856 -9.623 -8.516 1.00 97.19 89 GLN A N 1
ATOM 671 C CA . GLN A 1 89 ? 12.462 -9.733 -9.847 1.00 97.19 89 GLN A CA 1
ATOM 672 C C . GLN A 1 89 ? 13.460 -8.603 -10.126 1.00 97.19 89 GLN A C 1
ATOM 674 O O . GLN A 1 89 ? 14.417 -8.801 -10.868 1.00 97.19 89 GLN A O 1
ATOM 679 N N . LEU A 1 90 ? 13.295 -7.461 -9.454 1.00 97.25 90 LEU A N 1
ATOM 680 C CA . LEU A 1 90 ? 14.110 -6.254 -9.598 1.00 97.25 90 LEU A CA 1
ATOM 681 C C . LEU A 1 90 ? 15.190 -6.112 -8.509 1.00 97.25 90 LEU A C 1
ATOM 683 O O . LEU A 1 90 ? 15.874 -5.096 -8.436 1.00 97.25 90 LEU A O 1
ATOM 687 N N . ARG A 1 91 ? 15.388 -7.141 -7.675 1.00 97.19 91 ARG A N 1
ATOM 688 C CA . ARG A 1 91 ? 16.246 -7.141 -6.468 1.00 97.19 91 ARG A CA 1
ATOM 689 C C . ARG A 1 91 ? 17.721 -6.759 -6.654 1.00 97.19 91 ARG A C 1
ATOM 691 O O . ARG A 1 91 ? 18.430 -6.647 -5.659 1.00 97.19 91 ARG A O 1
ATOM 698 N N . ALA A 1 92 ? 18.198 -6.623 -7.891 1.00 97.00 92 ALA A N 1
ATOM 699 C CA . ALA A 1 92 ? 19.543 -6.121 -8.171 1.00 97.00 92 ALA A CA 1
ATOM 700 C C . ALA A 1 92 ? 19.724 -4.670 -7.689 1.00 97.00 92 ALA A C 1
ATOM 702 O O . ALA A 1 92 ? 20.825 -4.290 -7.304 1.00 97.00 92 ALA A O 1
ATOM 703 N N . ASP A 1 93 ? 18.643 -3.887 -7.669 1.00 96.69 93 ASP A N 1
ATOM 704 C CA . ASP A 1 93 ? 18.600 -2.576 -7.028 1.00 96.69 93 ASP A CA 1
ATOM 705 C C . ASP A 1 93 ? 18.249 -2.737 -5.528 1.00 96.69 93 ASP A C 1
ATOM 707 O O . ASP A 1 93 ? 17.152 -3.212 -5.201 1.00 96.69 93 ASP A O 1
ATOM 711 N N . PRO A 1 94 ? 19.136 -2.336 -4.590 1.00 96.81 94 PRO A N 1
ATOM 712 C CA . PRO A 1 94 ? 18.887 -2.428 -3.148 1.00 96.81 94 PRO A CA 1
ATOM 713 C C . PRO A 1 94 ? 17.612 -1.713 -2.686 1.00 96.81 94 PRO A C 1
ATOM 715 O O . PRO A 1 94 ? 17.002 -2.111 -1.689 1.00 96.81 94 PRO A O 1
ATOM 718 N N . TRP A 1 95 ? 17.165 -0.684 -3.409 1.00 97.06 95 TRP A N 1
ATOM 719 C CA . TRP A 1 95 ? 15.904 -0.010 -3.113 1.00 97.06 95 TRP A CA 1
ATOM 720 C C . TRP A 1 95 ? 14.700 -0.956 -3.233 1.00 97.06 95 TRP A C 1
ATOM 722 O O . TRP A 1 95 ? 13.761 -0.880 -2.437 1.00 97.06 95 TRP A O 1
ATOM 732 N N . GLN A 1 96 ? 14.751 -1.924 -4.150 1.00 97.81 96 GLN A N 1
ATOM 733 C CA . GLN A 1 96 ? 13.688 -2.915 -4.333 1.00 97.81 96 GLN A CA 1
ATO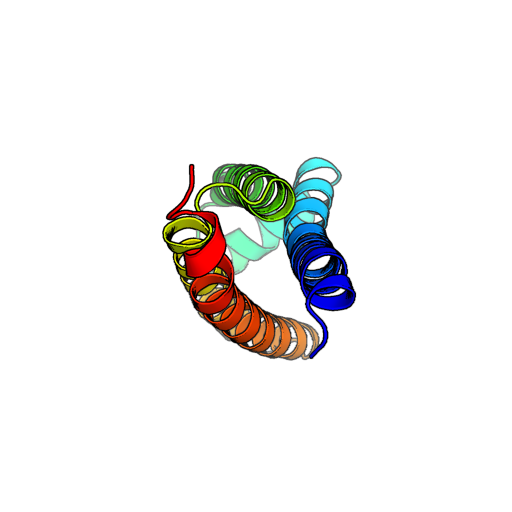M 734 C C . GLN A 1 96 ? 13.580 -3.851 -3.126 1.00 97.81 96 GLN A C 1
ATOM 736 O O . GLN A 1 96 ? 12.473 -4.192 -2.710 1.00 97.81 96 GLN A O 1
ATOM 741 N N . ILE A 1 97 ? 14.706 -4.194 -2.487 1.00 98.25 97 ILE A N 1
ATOM 742 C CA . ILE A 1 97 ? 14.704 -4.954 -1.228 1.00 98.25 97 ILE A CA 1
ATOM 743 C C . ILE A 1 97 ? 14.017 -4.158 -0.110 1.00 98.25 97 ILE A C 1
ATOM 745 O O . ILE A 1 97 ? 13.192 -4.714 0.618 1.00 98.25 97 ILE A O 1
ATOM 749 N N . THR A 1 98 ? 14.269 -2.850 -0.010 1.00 98.25 98 THR A N 1
ATOM 750 C CA . THR A 1 98 ? 13.566 -1.975 0.948 1.00 98.25 98 THR A CA 1
ATOM 751 C C . THR A 1 98 ? 12.055 -1.990 0.718 1.00 98.25 98 THR A C 1
ATOM 753 O O . THR A 1 98 ? 11.281 -2.113 1.673 1.00 98.25 98 THR A O 1
ATOM 756 N N . ILE A 1 99 ? 11.612 -1.931 -0.543 1.00 97.75 99 ILE A N 1
ATOM 757 C CA . ILE A 1 99 ? 10.186 -2.009 -0.882 1.00 97.75 99 ILE A CA 1
ATOM 758 C C . ILE A 1 99 ? 9.590 -3.354 -0.450 1.00 97.75 99 ILE A C 1
ATOM 760 O O . ILE A 1 99 ? 8.507 -3.368 0.137 1.00 97.75 99 ILE A O 1
ATOM 764 N N . ILE A 1 100 ? 10.294 -4.463 -0.688 1.00 98.62 100 ILE A N 1
ATOM 765 C CA . ILE A 1 100 ? 9.862 -5.813 -0.297 1.00 98.62 100 ILE A CA 1
ATOM 766 C C . ILE A 1 100 ? 9.655 -5.912 1.215 1.00 98.62 100 ILE A C 1
ATOM 768 O O . ILE A 1 100 ? 8.579 -6.315 1.662 1.00 98.62 100 ILE A O 1
ATOM 772 N N . VAL A 1 101 ? 10.647 -5.507 2.012 1.00 98.44 101 VAL A N 1
ATOM 773 C CA . VAL A 1 101 ? 10.545 -5.568 3.480 1.00 98.44 101 VAL A CA 1
ATOM 774 C C . VAL A 1 101 ? 9.405 -4.680 3.977 1.00 98.44 101 VAL A C 1
ATOM 776 O O . VAL A 1 101 ? 8.598 -5.108 4.807 1.00 98.44 101 VAL A O 1
ATOM 779 N N . LYS A 1 102 ? 9.263 -3.474 3.414 1.00 98.38 102 LYS A N 1
ATOM 780 C CA . LYS A 1 102 ? 8.144 -2.575 3.719 1.00 98.38 102 LYS A CA 1
ATOM 781 C C . LYS A 1 102 ? 6.796 -3.209 3.377 1.00 98.38 102 LYS A C 1
ATOM 783 O O . LYS A 1 102 ? 5.864 -3.103 4.173 1.00 98.38 102 LYS A O 1
ATOM 788 N N . ASN A 1 103 ? 6.669 -3.880 2.234 1.00 98.56 103 ASN A N 1
ATOM 789 C CA . ASN A 1 103 ? 5.425 -4.529 1.820 1.00 98.56 103 ASN A CA 1
ATOM 790 C C . ASN A 1 103 ? 5.053 -5.694 2.746 1.00 98.56 103 ASN A C 1
ATOM 792 O O . ASN A 1 103 ? 3.895 -5.794 3.144 1.00 98.56 103 ASN A O 1
ATOM 796 N N . ILE A 1 104 ? 6.019 -6.529 3.146 1.00 98.69 104 ILE A N 1
ATOM 797 C CA . ILE A 1 104 ? 5.798 -7.627 4.104 1.00 98.69 104 ILE A CA 1
ATOM 798 C C . ILE A 1 104 ? 5.352 -7.072 5.464 1.00 98.69 104 ILE A C 1
ATOM 800 O O . ILE A 1 104 ? 4.358 -7.534 6.025 1.00 98.69 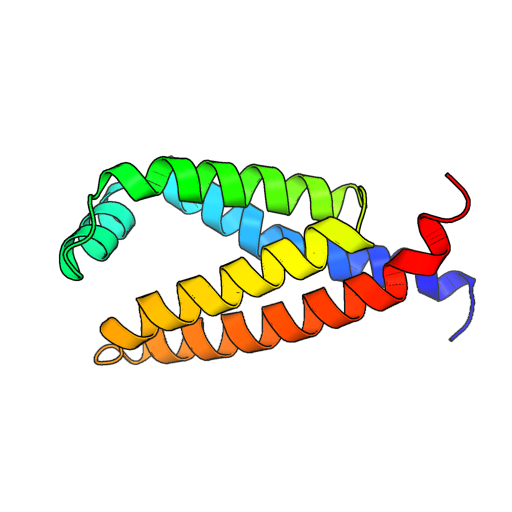104 ILE A O 1
ATOM 804 N N . SER A 1 105 ? 6.038 -6.040 5.966 1.00 98.62 105 SER A N 1
ATOM 805 C CA . SER A 1 105 ? 5.669 -5.361 7.215 1.00 98.62 105 SER A CA 1
ATOM 806 C C . SER A 1 105 ? 4.253 -4.771 7.145 1.00 98.62 105 SER A C 1
ATOM 808 O O . SER A 1 105 ? 3.429 -4.983 8.038 1.00 98.62 105 SER A O 1
ATOM 810 N N . THR A 1 106 ? 3.921 -4.115 6.029 1.00 98.69 106 THR A N 1
ATOM 811 C CA . THR A 1 106 ? 2.588 -3.543 5.787 1.00 98.69 106 THR A CA 1
ATOM 812 C C . THR A 1 106 ? 1.510 -4.628 5.736 1.00 98.69 106 THR A C 1
ATOM 814 O O . THR A 1 106 ? 0.453 -4.462 6.342 1.00 98.69 106 THR A O 1
ATOM 817 N N . ALA A 1 107 ? 1.775 -5.763 5.079 1.00 98.75 107 ALA A N 1
ATOM 818 C CA . ALA A 1 107 ? 0.863 -6.905 5.049 1.00 98.75 107 ALA A CA 1
ATOM 819 C C . ALA A 1 107 ? 0.585 -7.443 6.463 1.00 98.75 107 ALA A C 1
ATOM 821 O O . ALA A 1 107 ? -0.573 -7.659 6.816 1.00 98.75 107 ALA A O 1
ATOM 822 N N . GLY A 1 108 ? 1.617 -7.583 7.302 1.00 98.56 108 GLY A N 1
ATOM 823 C CA . GLY A 1 108 ? 1.457 -7.973 8.706 1.00 98.56 108 GLY A CA 1
ATOM 824 C C . GLY A 1 108 ? 0.578 -6.997 9.498 1.00 98.56 108 GLY A C 1
ATOM 825 O O . GLY A 1 108 ? -0.357 -7.417 10.182 1.00 98.56 108 GLY A O 1
ATOM 826 N N . GLY A 1 109 ? 0.818 -5.690 9.349 1.00 98.12 109 GLY A N 1
ATOM 827 C CA . GLY A 1 109 ? 0.002 -4.645 9.976 1.00 98.12 109 GLY A CA 1
ATOM 828 C C . GLY A 1 109 ? -1.461 -4.660 9.517 1.00 98.12 109 GLY A C 1
ATOM 829 O O . GLY A 1 109 ? -2.371 -4.535 10.336 1.00 98.12 109 GLY A O 1
ATOM 830 N N . LEU A 1 110 ? -1.706 -4.887 8.224 1.00 98.56 110 LEU A N 1
ATOM 831 C CA . LEU A 1 110 ? -3.052 -5.040 7.668 1.00 98.56 110 LEU A CA 1
ATOM 832 C C . LEU A 1 110 ? -3.769 -6.261 8.256 1.00 98.56 110 LEU A C 1
ATOM 834 O O . LEU A 1 110 ? -4.911 -6.144 8.692 1.00 98.56 110 LEU A O 1
ATOM 838 N N . LEU A 1 111 ? -3.111 -7.419 8.345 1.00 98.31 111 LEU A N 1
ATOM 839 C CA . LEU A 1 111 ? -3.709 -8.610 8.959 1.00 98.31 111 LEU A CA 1
ATOM 840 C C . LEU A 1 111 ? -4.066 -8.375 10.436 1.00 98.31 111 LEU A C 1
ATOM 842 O O . LEU A 1 111 ? -5.151 -8.765 10.873 1.00 98.31 111 LEU A O 1
ATOM 846 N N . ALA A 1 112 ? -3.220 -7.665 11.189 1.00 97.31 112 ALA A N 1
ATOM 847 C CA . ALA A 1 112 ? -3.540 -7.254 12.556 1.00 97.31 112 ALA A CA 1
ATOM 848 C C . ALA A 1 112 ? -4.755 -6.305 12.606 1.00 97.31 112 ALA A C 1
ATOM 850 O O . ALA A 1 112 ? -5.658 -6.493 13.427 1.00 97.31 112 ALA A O 1
ATOM 851 N N . LEU A 1 113 ? -4.837 -5.333 11.690 1.00 96.31 113 LEU A N 1
ATOM 852 C CA . LEU A 1 113 ? -5.991 -4.438 11.549 1.00 96.31 113 LEU A CA 1
ATOM 853 C C . LEU A 1 113 ? -7.280 -5.184 11.174 1.00 96.31 113 LEU A C 1
ATOM 855 O O . LEU A 1 113 ? -8.348 -4.813 11.655 1.00 96.31 113 LEU A O 1
ATOM 859 N N . ALA A 1 114 ? -7.203 -6.254 10.379 1.00 95.88 114 ALA A N 1
ATOM 860 C CA . ALA A 1 114 ? -8.353 -7.101 10.046 1.00 95.88 114 ALA A CA 1
ATOM 861 C C . ALA A 1 114 ? -8.943 -7.790 11.290 1.00 95.88 114 ALA A C 1
ATOM 863 O O . ALA A 1 114 ? -10.157 -7.965 11.415 1.00 95.88 114 ALA A O 1
ATOM 864 N N . VAL A 1 115 ? -8.079 -8.197 12.225 1.00 94.31 115 VAL A N 1
ATOM 865 C CA . VAL A 1 115 ? -8.490 -8.782 13.509 1.00 94.31 115 VAL A CA 1
ATOM 866 C C . VAL A 1 115 ? -9.045 -7.701 14.437 1.00 94.31 115 VAL A C 1
ATOM 868 O O . VAL A 1 115 ? -10.090 -7.904 15.052 1.00 94.31 115 VAL A O 1
ATOM 871 N N . ALA A 1 116 ? -8.394 -6.538 14.508 1.00 90.50 116 ALA A N 1
ATOM 872 C CA . ALA A 1 116 ? -8.826 -5.435 15.364 1.00 90.50 116 ALA A CA 1
ATOM 873 C C . ALA A 1 116 ? -10.159 -4.804 14.913 1.00 90.50 116 ALA A C 1
ATOM 875 O O . ALA A 1 116 ? -10.986 -4.454 15.754 1.00 90.50 116 ALA A O 1
ATOM 876 N N . GLY A 1 117 ? -10.390 -4.695 13.599 1.00 75.81 117 GLY A N 1
ATOM 877 C CA . GLY A 1 117 ? -11.589 -4.095 13.004 1.00 75.81 117 GLY A CA 1
ATOM 878 C C . GLY A 1 117 ? -12.864 -4.930 13.153 1.00 75.81 117 GLY A C 1
ATOM 879 O O . GLY A 1 117 ? -13.956 -4.369 13.199 1.00 75.81 117 GLY A O 1
ATOM 880 N N . ARG A 1 118 ? -12.748 -6.255 13.339 1.00 64.69 118 ARG A N 1
ATOM 881 C CA . ARG A 1 118 ? -13.899 -7.164 13.511 1.00 64.69 118 ARG A CA 1
ATOM 882 C C . ARG A 1 118 ? -14.827 -6.795 14.674 1.00 64.69 118 ARG A C 1
ATOM 884 O O . ARG A 1 118 ? -15.989 -7.168 14.644 1.00 64.69 118 ARG A O 1
ATOM 891 N N . LYS A 1 119 ? -14.343 -6.060 15.681 1.00 56.72 119 LYS A N 1
ATOM 892 C CA . LYS A 1 119 ? -15.174 -5.589 16.804 1.00 56.72 119 LYS A CA 1
ATOM 893 C C . LYS A 1 119 ? -16.078 -4.398 16.452 1.00 56.72 119 LYS A C 1
ATOM 895 O O . LYS A 1 119 ? -17.040 -4.170 17.171 1.00 56.72 119 LYS A O 1
ATOM 900 N N . HIS A 1 120 ? -15.777 -3.655 15.385 1.00 49.88 120 HIS A N 1
ATOM 901 C CA . HIS A 1 120 ? -16.567 -2.505 14.931 1.00 49.88 120 HIS A CA 1
ATOM 902 C C . HIS A 1 120 ? -17.611 -2.914 13.874 1.00 49.88 120 HIS A C 1
ATOM 904 O O . HIS A 1 120 ? -18.743 -2.449 13.919 1.00 49.88 120 HIS A O 1
ATOM 910 N N . ASP A 1 121 ? -17.263 -3.855 12.989 1.00 51.66 121 ASP A N 1
ATOM 911 C CA . ASP A 1 121 ? -18.130 -4.337 11.897 1.00 51.66 121 ASP A CA 1
ATOM 912 C C . ASP A 1 121 ? -19.298 -5.241 12.366 1.00 51.66 121 ASP A C 1
ATOM 914 O O . ASP A 1 121 ? -20.126 -5.634 11.558 1.00 51.66 121 ASP A O 1
ATOM 918 N N . GLN A 1 122 ? -19.364 -5.621 13.648 1.00 48.28 122 GLN A N 1
ATOM 919 C CA . GLN A 1 122 ? -20.454 -6.444 14.210 1.00 48.28 122 GLN A CA 1
ATOM 920 C C . GLN A 1 122 ? -21.632 -5.608 14.752 1.00 48.28 122 GLN A C 1
ATOM 922 O O . GLN A 1 122 ? -22.617 -6.179 15.210 1.00 48.28 122 GLN A O 1
ATOM 927 N N . ILE A 1 123 ? -21.507 -4.275 14.759 1.00 46.22 123 ILE A N 1
ATOM 928 C CA . ILE A 1 123 ? -22.497 -3.335 15.324 1.00 46.22 123 ILE A CA 1
ATOM 929 C C . ILE A 1 123 ? -23.133 -2.458 14.222 1.00 46.22 123 ILE A C 1
ATOM 931 O O . ILE A 1 123 ? -24.121 -1.773 14.477 1.00 46.22 123 ILE A O 1
ATOM 935 N N . ALA A 1 124 ? -22.591 -2.497 13.000 1.00 45.25 124 ALA A N 1
ATOM 936 C CA . ALA A 1 124 ? -23.117 -1.826 11.810 1.00 45.25 124 ALA A CA 1
ATOM 937 C C . ALA A 1 124 ? -23.764 -2.845 10.864 1.00 45.25 124 ALA A C 1
ATOM 939 O O . ALA A 1 124 ? -24.768 -2.478 10.218 1.00 45.25 124 ALA A O 1
#

Nearest PDB structures (foldseek):
  8a3k-assembly1_UNK  TM=4.612E-01  e=4.691E+00  synthetic construct

pLDDT: mean 94.02, st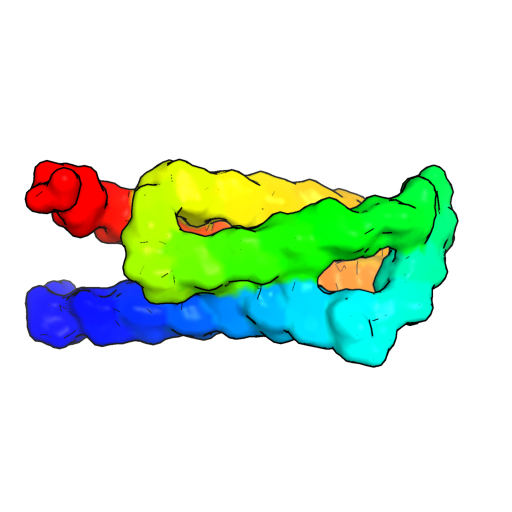d 10.99, range [45.25, 98.75]

Radius of gyration: 15.65 Å; Cα contacts (8 Å, |Δi|>4): 117; chains: 1; bounding box: 43×23×48 Å